Protein AF-A0A2A5RN21-F1 (afdb_monomer_lite)

Structure (mmCIF, N/CA/C/O backbone):
data_AF-A0A2A5RN21-F1
#
_entry.id   AF-A0A2A5RN21-F1
#
loop_
_atom_site.group_PDB
_atom_site.id
_atom_site.type_symbol
_atom_site.label_atom_id
_atom_site.label_alt_id
_atom_site.label_comp_id
_atom_site.label_asym_id
_atom_site.label_entity_id
_atom_site.label_seq_id
_atom_site.pdbx_PDB_ins_code
_atom_site.Cartn_x
_atom_site.Cartn_y
_atom_site.Cartn_z
_atom_site.occupancy
_atom_site.B_iso_or_equiv
_atom_site.auth_seq_id
_atom_site.auth_comp_id
_atom_site.auth_asym_id
_atom_site.auth_atom_id
_atom_site.pdbx_PDB_model_num
ATOM 1 N N . MET A 1 1 ? 0.737 -15.303 -8.983 1.00 79.75 1 MET A N 1
ATOM 2 C CA . MET A 1 1 ? -0.151 -14.125 -9.075 1.00 79.75 1 MET A CA 1
ATOM 3 C C . MET A 1 1 ? -1.109 -14.141 -7.895 1.00 79.75 1 MET A C 1
ATOM 5 O O . MET A 1 1 ? -1.793 -15.140 -7.706 1.00 79.75 1 MET A O 1
ATOM 9 N N . GLN A 1 2 ? -1.095 -13.096 -7.072 1.00 89.56 2 GLN A N 1
ATOM 10 C CA . GLN A 1 2 ? -1.962 -12.948 -5.899 1.00 89.56 2 GLN A CA 1
ATOM 11 C C . GLN A 1 2 ? -2.873 -11.729 -6.070 1.00 89.56 2 GLN A C 1
ATOM 13 O O . GLN A 1 2 ? -2.500 -10.776 -6.752 1.00 89.56 2 GLN A O 1
ATOM 18 N N . ASN A 1 3 ? -4.046 -11.743 -5.439 1.00 91.56 3 ASN A N 1
ATOM 19 C CA . ASN A 1 3 ? -4.976 -10.618 -5.484 1.00 91.56 3 ASN A CA 1
ATOM 20 C C . ASN A 1 3 ? -4.919 -9.856 -4.159 1.00 91.56 3 ASN A C 1
ATOM 22 O O . ASN A 1 3 ? -5.056 -10.453 -3.092 1.00 91.56 3 ASN A O 1
ATOM 26 N N . PHE A 1 4 ? -4.750 -8.541 -4.236 1.00 90.94 4 PHE A N 1
ATOM 27 C CA . PHE A 1 4 ? -4.780 -7.642 -3.092 1.00 90.94 4 PHE A CA 1
ATOM 28 C C . PHE A 1 4 ? -6.099 -6.879 -3.074 1.00 90.94 4 PHE A C 1
ATOM 30 O O . PHE A 1 4 ? -6.407 -6.143 -4.013 1.00 90.94 4 PHE A O 1
ATOM 37 N N . ILE A 1 5 ? -6.873 -7.048 -2.002 1.00 91.19 5 ILE A N 1
ATOM 38 C CA . ILE A 1 5 ? -8.169 -6.386 -1.858 1.00 91.19 5 ILE A CA 1
ATOM 39 C C . ILE A 1 5 ? -7.962 -4.958 -1.345 1.00 91.19 5 ILE A C 1
ATOM 41 O O . ILE A 1 5 ? -7.480 -4.736 -0.233 1.00 91.19 5 ILE A O 1
ATOM 45 N N . LEU A 1 6 ? -8.352 -3.984 -2.160 1.00 90.12 6 LEU A N 1
ATOM 46 C CA . LEU A 1 6 ? -8.365 -2.571 -1.815 1.00 90.12 6 LEU A CA 1
ATOM 47 C C . LEU A 1 6 ? -9.654 -2.230 -1.071 1.00 90.12 6 LEU A C 1
ATOM 49 O O . LEU A 1 6 ? -10.737 -2.237 -1.642 1.00 90.12 6 LEU A O 1
ATOM 53 N N . PHE A 1 7 ? -9.533 -1.890 0.206 1.00 85.00 7 PHE A N 1
ATOM 54 C CA . PHE A 1 7 ? -10.657 -1.393 1.009 1.00 85.00 7 PHE A CA 1
ATOM 55 C C . PHE A 1 7 ? -10.810 0.133 0.952 1.00 85.00 7 PHE A C 1
ATOM 57 O O . PHE A 1 7 ? -11.767 0.682 1.489 1.00 85.00 7 PHE A O 1
ATOM 64 N N . GLU A 1 8 ? -9.843 0.811 0.343 1.00 87.12 8 GLU A N 1
ATOM 65 C CA . GLU A 1 8 ? -9.826 2.251 0.101 1.00 87.12 8 GLU A CA 1
ATOM 66 C C . GLU A 1 8 ? -9.832 2.499 -1.416 1.00 87.12 8 GLU A C 1
ATOM 68 O O . GLU A 1 8 ? -9.625 1.574 -2.200 1.00 87.12 8 GLU A O 1
ATOM 73 N N . GLU A 1 9 ? -10.041 3.747 -1.841 1.00 87.94 9 GLU A N 1
ATOM 74 C CA . GLU A 1 9 ? -10.037 4.133 -3.265 1.00 87.94 9 GLU A CA 1
ATOM 75 C C . GLU A 1 9 ? -8.697 3.834 -3.965 1.00 87.94 9 GLU A C 1
ATOM 77 O O . GLU A 1 9 ? -8.644 3.574 -5.169 1.00 87.94 9 GLU A O 1
ATOM 82 N N . TYR A 1 10 ? -7.601 3.884 -3.207 1.00 91.50 10 TYR A N 1
ATOM 83 C CA . TYR A 1 10 ? -6.262 3.563 -3.675 1.00 91.50 10 TYR A CA 1
ATOM 84 C C . TYR A 1 10 ? -5.371 3.123 -2.516 1.00 91.50 10 TYR A C 1
ATOM 86 O O . TYR A 1 10 ? -5.610 3.465 -1.359 1.00 91.50 10 TYR A O 1
ATOM 94 N N . ILE A 1 11 ? -4.274 2.449 -2.844 1.00 92.62 11 ILE A N 1
ATOM 95 C CA . ILE A 1 11 ? -3.149 2.222 -1.932 1.00 92.62 11 ILE A CA 1
ATOM 96 C C . ILE A 1 11 ? -1.885 2.838 -2.525 1.00 92.62 11 ILE A C 1
ATOM 98 O O . ILE A 1 11 ? -1.729 2.909 -3.740 1.00 92.62 11 ILE A O 1
ATOM 102 N N . THR A 1 12 ? -0.966 3.327 -1.697 1.00 93.12 12 THR A N 1
ATOM 103 C CA . THR A 1 12 ? 0.345 3.769 -2.208 1.00 93.12 12 THR A CA 1
ATOM 104 C C . THR A 1 12 ? 1.309 2.593 -2.342 1.00 93.12 12 THR A C 1
ATOM 106 O O . THR A 1 12 ? 1.265 1.682 -1.516 1.00 93.12 12 THR A O 1
ATOM 109 N N . LEU A 1 13 ? 2.238 2.629 -3.305 1.00 90.25 13 LEU A N 1
ATOM 110 C CA . LEU A 1 13 ? 3.274 1.599 -3.477 1.00 90.25 13 LEU A CA 1
ATOM 111 C C . LEU A 1 13 ? 3.981 1.293 -2.148 1.00 90.25 13 LEU A C 1
ATOM 113 O O . LEU A 1 13 ? 4.112 0.141 -1.755 1.00 90.25 13 LEU A O 1
ATOM 117 N N . GLY A 1 14 ? 4.362 2.323 -1.389 1.00 89.88 14 GLY A N 1
ATOM 118 C CA . GLY A 1 14 ? 4.995 2.132 -0.082 1.00 89.88 14 GLY A CA 1
ATOM 119 C C . GLY A 1 14 ? 4.113 1.441 0.966 1.00 89.88 14 GLY A C 1
ATOM 120 O O . GLY A 1 14 ? 4.645 0.754 1.832 1.00 89.88 14 GLY A O 1
ATOM 121 N N . GLN A 1 15 ? 2.792 1.632 0.930 1.00 90.62 15 GLN A N 1
ATOM 122 C CA . GLN A 1 15 ? 1.863 0.897 1.797 1.00 90.62 15 GLN A CA 1
ATOM 123 C C . GLN A 1 15 ? 1.697 -0.541 1.311 1.00 90.62 15 GLN A C 1
ATOM 125 O O . GLN A 1 15 ? 1.797 -1.447 2.129 1.00 90.62 15 GLN A O 1
ATOM 130 N N . ALA A 1 16 ? 1.535 -0.756 0.003 1.00 91.06 16 ALA A N 1
ATOM 131 C CA . ALA A 1 16 ? 1.446 -2.092 -0.576 1.00 91.06 16 ALA A CA 1
ATOM 132 C C . ALA A 1 16 ? 2.683 -2.932 -0.222 1.00 91.06 16 ALA A C 1
ATOM 134 O O . ALA A 1 16 ? 2.539 -4.024 0.306 1.00 91.06 16 ALA A O 1
ATOM 135 N N . LEU A 1 17 ? 3.897 -2.389 -0.373 1.00 89.31 17 LEU A N 1
ATOM 136 C CA . LEU A 1 17 ? 5.139 -3.070 0.024 1.00 89.31 17 LEU A CA 1
ATOM 137 C C . LEU A 1 17 ? 5.158 -3.466 1.510 1.00 89.31 17 LEU A C 1
ATOM 139 O O . LEU A 1 17 ? 5.736 -4.488 1.875 1.00 89.31 17 LEU A O 1
ATOM 143 N N . LYS A 1 18 ? 4.538 -2.659 2.378 1.00 90.38 18 LYS A N 1
ATOM 144 C CA . LYS A 1 18 ? 4.434 -2.961 3.809 1.00 90.38 18 LYS A CA 1
ATOM 145 C C . LYS A 1 18 ? 3.442 -4.093 4.068 1.00 90.38 18 LYS A C 1
ATOM 147 O O . LYS A 1 18 ? 3.756 -5.005 4.823 1.00 90.38 18 LYS A O 1
ATOM 152 N N . GLU A 1 19 ? 2.267 -4.035 3.449 1.00 89.12 19 GLU A N 1
ATOM 153 C CA . GLU A 1 19 ? 1.233 -5.071 3.572 1.00 89.12 19 GLU A CA 1
ATOM 154 C C . GLU A 1 19 ? 1.695 -6.411 2.974 1.00 89.12 19 GLU A C 1
ATOM 156 O O . GLU A 1 19 ? 1.387 -7.469 3.509 1.00 89.12 19 GLU A O 1
ATOM 161 N N . LEU A 1 20 ? 2.516 -6.369 1.919 1.00 88.62 20 LEU A N 1
ATOM 162 C CA . LEU A 1 20 ? 3.172 -7.539 1.325 1.00 88.62 20 LEU A CA 1
ATOM 163 C C . LEU A 1 20 ? 4.332 -8.087 2.177 1.00 88.62 20 LEU A C 1
ATOM 165 O O . LEU A 1 20 ? 4.937 -9.091 1.814 1.00 88.62 20 LEU A O 1
ATOM 169 N N . GLY A 1 21 ? 4.672 -7.437 3.295 1.00 87.50 21 GLY A N 1
ATOM 170 C CA . GLY A 1 21 ? 5.729 -7.878 4.207 1.00 87.50 21 GLY A CA 1
ATOM 171 C C . GLY A 1 21 ? 7.156 -7.645 3.703 1.00 87.50 21 GLY A C 1
ATOM 172 O O . GLY A 1 21 ? 8.102 -8.114 4.330 1.00 87.50 21 GLY A O 1
ATOM 173 N N . LEU A 1 22 ? 7.336 -6.898 2.608 1.00 88.00 22 LEU A N 1
ATOM 174 C CA . LEU A 1 22 ? 8.656 -6.575 2.048 1.00 88.00 22 LEU A CA 1
ATOM 175 C C . LEU A 1 22 ? 9.398 -5.529 2.890 1.00 88.00 22 LEU A C 1
ATOM 177 O O . LEU A 1 22 ? 10.627 -5.506 2.932 1.00 88.00 22 LEU A O 1
ATOM 181 N N . ILE A 1 23 ? 8.651 -4.662 3.580 1.00 88.94 23 ILE A N 1
ATOM 182 C CA . ILE A 1 23 ? 9.191 -3.660 4.504 1.00 88.94 23 ILE A CA 1
ATOM 183 C C . ILE A 1 23 ? 8.440 -3.681 5.838 1.00 88.94 23 ILE A C 1
ATOM 185 O O . ILE A 1 23 ? 7.223 -3.841 5.885 1.00 88.94 23 ILE A O 1
ATOM 189 N N . ALA A 1 24 ? 9.149 -3.432 6.938 1.00 84.81 24 ALA A N 1
ATOM 190 C CA . ALA A 1 24 ? 8.559 -3.377 8.277 1.00 84.81 24 ALA A CA 1
ATOM 191 C C . ALA A 1 24 ? 8.086 -1.963 8.656 1.00 84.81 24 ALA A C 1
ATOM 193 O O . ALA A 1 24 ? 7.105 -1.787 9.383 1.00 84.81 24 ALA A O 1
ATOM 194 N N . THR A 1 25 ? 8.779 -0.925 8.176 1.00 84.56 25 THR A N 1
ATOM 195 C CA . THR A 1 25 ? 8.488 0.472 8.537 1.00 84.56 25 THR A CA 1
ATOM 196 C C . THR A 1 25 ? 8.423 1.387 7.319 1.00 84.56 25 THR A C 1
ATOM 198 O O . THR A 1 25 ? 9.065 1.152 6.299 1.00 84.56 25 THR A O 1
ATOM 201 N N . GLY A 1 26 ? 7.693 2.501 7.438 1.00 75.12 26 GLY A N 1
ATOM 202 C CA . GLY A 1 26 ? 7.594 3.489 6.357 1.00 75.12 26 GLY A CA 1
ATOM 203 C C . GLY A 1 26 ? 8.934 4.138 5.980 1.00 75.12 26 GLY A C 1
ATOM 204 O O . GLY A 1 26 ? 9.088 4.574 4.843 1.00 75.12 26 GLY A O 1
ATOM 205 N N . GLY A 1 27 ? 9.907 4.172 6.901 1.00 81.94 27 GLY A N 1
ATOM 206 C CA . GLY A 1 27 ? 11.266 4.654 6.628 1.00 81.94 27 GLY A CA 1
ATOM 207 C C . GLY A 1 27 ? 12.069 3.705 5.735 1.00 81.94 27 GLY A C 1
ATOM 208 O O . GLY A 1 27 ? 12.817 4.162 4.872 1.00 81.94 27 GLY A O 1
ATOM 209 N N . GLN A 1 28 ? 11.852 2.392 5.872 1.00 84.88 28 GLN A N 1
ATOM 210 C CA . GLN A 1 28 ? 12.485 1.382 5.018 1.00 84.88 28 GLN A CA 1
ATOM 211 C C . GLN A 1 28 ? 11.991 1.441 3.573 1.00 84.88 28 GLN A C 1
ATOM 213 O O . GLN A 1 28 ? 12.742 1.070 2.681 1.00 84.88 28 GLN A O 1
ATOM 218 N N . ALA A 1 29 ? 10.791 1.974 3.321 1.00 84.00 29 ALA A N 1
ATOM 219 C CA . ALA A 1 29 ? 10.262 2.115 1.965 1.00 84.00 29 ALA A CA 1
ATOM 220 C C . ALA A 1 29 ? 11.227 2.872 1.042 1.00 84.00 29 ALA A C 1
ATOM 222 O O . ALA A 1 29 ? 11.451 2.458 -0.086 1.00 84.00 29 ALA A O 1
ATOM 223 N N . LYS A 1 30 ? 11.836 3.965 1.522 1.00 83.62 30 LYS A N 1
ATOM 224 C CA . LYS A 1 30 ? 12.781 4.748 0.713 1.00 83.62 30 LYS A CA 1
ATOM 225 C C . LYS A 1 30 ? 14.028 3.936 0.355 1.00 83.62 30 LYS A C 1
ATOM 227 O O . LYS A 1 30 ? 14.467 3.979 -0.785 1.00 83.62 30 LYS A O 1
ATOM 232 N N . MET A 1 31 ? 14.584 3.221 1.334 1.00 85.31 31 MET A N 1
ATOM 233 C CA . MET A 1 31 ? 15.776 2.395 1.136 1.00 85.31 31 MET A CA 1
ATOM 234 C C . MET A 1 31 ? 15.486 1.226 0.203 1.00 85.31 31 MET A C 1
ATOM 236 O O . MET A 1 31 ? 16.252 0.986 -0.715 1.00 85.31 31 MET A O 1
ATOM 240 N N . PHE A 1 32 ? 14.354 0.553 0.395 1.00 86.94 32 PHE A N 1
ATOM 241 C CA . PHE A 1 32 ? 13.933 -0.563 -0.442 1.00 86.94 32 PHE A CA 1
ATOM 242 C C . PHE A 1 32 ? 13.768 -0.147 -1.905 1.00 86.94 32 PHE A C 1
ATOM 244 O O . PHE A 1 32 ? 14.291 -0.814 -2.787 1.00 86.94 32 PHE A O 1
ATOM 251 N N . LEU A 1 33 ? 13.095 0.978 -2.159 1.00 85.69 33 LEU A N 1
ATOM 252 C CA . LEU A 1 33 ? 12.907 1.498 -3.515 1.00 85.69 33 LEU A CA 1
ATOM 253 C C . LEU A 1 33 ? 14.230 1.918 -4.162 1.00 85.69 33 LEU A C 1
ATOM 255 O O . LEU A 1 33 ? 14.406 1.717 -5.352 1.00 85.69 33 LEU A O 1
ATOM 259 N N . ALA A 1 34 ? 15.160 2.475 -3.381 1.00 85.62 34 ALA A N 1
ATOM 260 C CA . ALA A 1 34 ? 16.487 2.831 -3.877 1.00 85.62 34 ALA A CA 1
ATOM 261 C C . ALA A 1 34 ? 17.368 1.600 -4.158 1.00 85.62 34 ALA A C 1
ATOM 263 O O . ALA A 1 34 ? 18.183 1.639 -5.072 1.00 85.62 34 ALA A O 1
ATOM 264 N N . SER A 1 35 ? 17.226 0.526 -3.376 1.00 84.75 35 SER A N 1
ATOM 265 C CA . SER A 1 35 ? 17.980 -0.718 -3.571 1.00 84.75 35 SER A CA 1
ATOM 266 C C . SER A 1 35 ? 17.454 -1.570 -4.727 1.00 84.75 35 SER A C 1
ATOM 268 O O . SER A 1 35 ? 18.244 -2.266 -5.348 1.00 84.75 35 SER A O 1
ATOM 270 N N . ASN A 1 36 ? 16.147 -1.522 -4.996 1.00 81.94 36 ASN A N 1
ATOM 271 C CA . ASN A 1 36 ? 15.468 -2.288 -6.049 1.00 81.94 36 ASN A CA 1
ATOM 272 C C . ASN A 1 36 ? 15.035 -1.363 -7.205 1.00 81.94 36 ASN A C 1
ATOM 274 O O . ASN A 1 36 ? 13.944 -1.503 -7.765 1.00 81.94 36 ASN A O 1
ATOM 278 N N . ASP A 1 37 ? 15.849 -0.346 -7.501 1.00 77.56 37 ASP A N 1
ATOM 279 C CA . ASP A 1 37 ? 15.557 0.630 -8.550 1.00 77.56 37 ASP A CA 1
ATOM 280 C C . ASP A 1 37 ? 15.496 -0.071 -9.917 1.00 77.56 37 ASP A C 1
ATOM 282 O O . ASP A 1 37 ? 16.429 -0.766 -10.314 1.00 77.56 37 ASP A O 1
ATOM 286 N N . GLY A 1 38 ? 14.370 0.071 -10.620 1.00 79.94 38 GLY A N 1
ATOM 287 C CA . GLY A 1 38 ? 14.127 -0.612 -11.897 1.00 79.94 38 GLY A CA 1
ATOM 288 C C . GLY A 1 38 ? 13.663 -2.072 -11.794 1.00 79.94 38 GLY A C 1
ATOM 289 O O . GLY A 1 38 ? 13.421 -2.687 -12.828 1.00 79.94 38 GLY A O 1
ATOM 290 N N . GLU A 1 39 ? 13.485 -2.616 -10.588 1.00 85.62 39 GLU A N 1
ATOM 291 C CA . GLU A 1 39 ? 12.990 -3.989 -10.369 1.00 85.62 39 GLU A CA 1
ATOM 292 C C . GLU A 1 39 ? 11.541 -4.043 -9.859 1.00 85.62 39 GLU A C 1
ATOM 294 O O . GLU A 1 39 ? 11.010 -5.102 -9.527 1.00 85.62 39 GLU A O 1
ATOM 299 N N . ILE A 1 40 ? 10.889 -2.887 -9.779 1.00 89.88 40 ILE A N 1
ATOM 300 C CA . ILE A 1 40 ? 9.500 -2.746 -9.355 1.00 89.88 40 ILE A CA 1
ATOM 301 C C . ILE A 1 40 ? 8.727 -2.203 -10.541 1.00 89.88 40 ILE A C 1
ATOM 303 O O . ILE A 1 40 ? 9.043 -1.124 -11.041 1.00 89.88 40 ILE A O 1
ATOM 307 N N . PHE A 1 41 ? 7.708 -2.936 -10.972 1.00 92.06 41 PHE A N 1
ATOM 308 C CA . PHE A 1 41 ? 6.919 -2.598 -12.145 1.00 92.06 41 PHE A CA 1
ATOM 309 C C . PHE A 1 41 ? 5.467 -2.350 -11.754 1.00 92.06 41 PHE A C 1
ATOM 311 O O . PHE A 1 41 ? 4.843 -3.160 -11.069 1.00 92.06 41 PHE A O 1
ATOM 318 N N . HIS A 1 42 ? 4.920 -1.225 -12.205 1.00 92.25 42 HIS A N 1
ATOM 319 C CA . HIS A 1 42 ? 3.500 -0.897 -12.146 1.00 92.25 42 HIS A CA 1
ATOM 320 C C . HIS A 1 42 ? 2.946 -0.949 -13.566 1.00 92.25 42 HIS A C 1
ATOM 322 O O . HIS A 1 42 ? 3.395 -0.194 -14.422 1.00 92.25 42 HIS A O 1
ATOM 328 N N . ASN A 1 43 ? 2.003 -1.854 -13.836 1.00 91.31 43 ASN A N 1
ATOM 329 C CA . ASN A 1 43 ? 1.433 -2.069 -15.173 1.00 91.31 43 ASN A CA 1
ATOM 330 C C . ASN A 1 43 ? 2.511 -2.212 -16.270 1.00 91.31 43 ASN A C 1
ATOM 332 O O . ASN A 1 43 ? 2.395 -1.623 -17.343 1.00 91.31 43 ASN A O 1
ATOM 336 N N . HIS A 1 44 ? 3.559 -2.994 -15.984 1.00 90.00 44 HIS A N 1
ATOM 337 C CA . HIS A 1 44 ? 4.725 -3.227 -16.849 1.00 90.00 44 HIS A CA 1
ATOM 338 C C . HIS A 1 44 ? 5.682 -2.035 -17.040 1.00 90.00 44 HIS A C 1
ATOM 340 O O . HIS A 1 44 ? 6.671 -2.163 -17.763 1.00 90.00 44 HIS A O 1
ATOM 346 N N . GLU A 1 45 ? 5.459 -0.902 -16.371 1.00 90.12 45 GLU A N 1
ATOM 347 C CA . GLU A 1 45 ? 6.392 0.228 -16.358 1.00 90.12 45 GLU A CA 1
ATOM 348 C C . GLU A 1 45 ? 7.220 0.247 -15.066 1.00 90.12 45 GLU A C 1
ATOM 350 O O . GLU A 1 45 ? 6.655 0.074 -13.983 1.00 90.12 45 GLU A O 1
ATOM 355 N N . PRO A 1 46 ? 8.544 0.480 -15.130 1.00 90.75 46 PRO A N 1
ATOM 356 C CA . PRO A 1 46 ? 9.364 0.593 -13.931 1.00 90.75 46 PRO A CA 1
ATOM 357 C C . PRO A 1 46 ? 8.913 1.793 -13.088 1.00 90.75 46 PRO A C 1
ATOM 359 O O . PRO A 1 46 ? 8.838 2.925 -13.567 1.00 90.75 46 PRO A O 1
ATOM 362 N N . GLU A 1 47 ? 8.626 1.553 -11.812 1.00 88.75 47 GLU A N 1
ATOM 363 C CA . GLU A 1 47 ? 8.102 2.553 -10.887 1.00 88.75 47 GLU A CA 1
ATOM 364 C C . GLU A 1 47 ? 8.811 2.464 -9.534 1.00 88.75 47 GLU A C 1
ATOM 366 O O . GLU A 1 47 ? 8.724 1.476 -8.809 1.00 88.75 47 GLU A O 1
ATOM 371 N N . ASN A 1 48 ? 9.476 3.554 -9.159 1.00 86.56 48 ASN A N 1
ATOM 372 C CA . ASN A 1 48 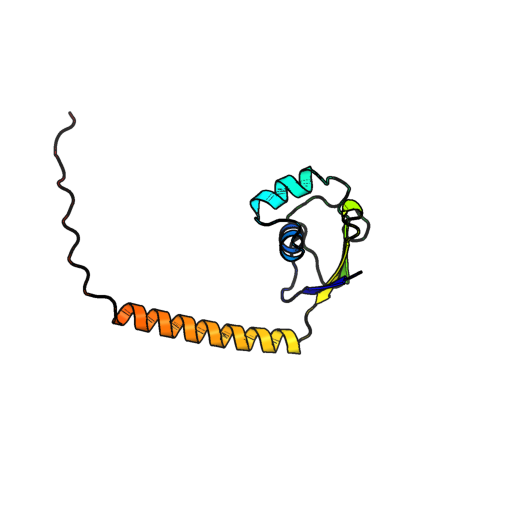? 10.261 3.666 -7.929 1.00 86.56 48 ASN A CA 1
ATOM 373 C C . ASN A 1 48 ? 9.696 4.717 -6.956 1.00 86.56 48 ASN A C 1
ATOM 375 O O . ASN A 1 48 ? 10.252 4.954 -5.876 1.00 86.56 48 ASN A O 1
ATOM 379 N N . ARG A 1 49 ? 8.569 5.365 -7.283 1.00 87.31 49 ARG A N 1
ATOM 380 C CA . ARG A 1 49 ? 7.966 6.377 -6.410 1.00 87.31 49 ARG A CA 1
ATOM 381 C C . ARG A 1 49 ? 7.103 5.713 -5.353 1.00 87.31 49 ARG A C 1
ATOM 383 O O . ARG A 1 49 ? 5.977 5.295 -5.602 1.00 87.31 49 ARG A O 1
ATOM 390 N N . ARG A 1 50 ? 7.567 5.779 -4.104 1.00 84.81 50 ARG A N 1
ATOM 391 C CA . ARG A 1 50 ? 6.816 5.345 -2.909 1.00 84.81 50 ARG A CA 1
ATOM 392 C C . ARG A 1 50 ? 5.362 5.826 -2.891 1.00 84.81 50 ARG A C 1
ATOM 394 O O . ARG A 1 50 ? 4.484 5.112 -2.417 1.00 84.81 50 ARG A O 1
ATOM 401 N N . GLY A 1 51 ? 5.146 7.069 -3.324 1.00 86.81 51 GLY A N 1
ATOM 402 C CA . GLY A 1 51 ? 3.849 7.742 -3.306 1.00 86.81 51 GLY A CA 1
ATOM 403 C C . GLY A 1 51 ? 2.970 7.467 -4.524 1.00 86.81 51 GLY A C 1
ATOM 404 O O . GLY A 1 51 ? 1.892 8.053 -4.605 1.00 86.81 51 GLY A O 1
ATOM 405 N N . LYS A 1 52 ? 3.403 6.623 -5.471 1.00 91.25 52 LYS A N 1
ATOM 406 C CA . LYS A 1 52 ? 2.554 6.198 -6.582 1.00 91.25 52 LYS A CA 1
ATOM 407 C C . LYS A 1 52 ? 1.318 5.510 -6.015 1.00 91.25 52 LYS A C 1
ATOM 409 O O . LYS A 1 52 ? 1.436 4.626 -5.168 1.00 91.25 52 LYS A O 1
ATOM 414 N N . LYS A 1 53 ? 0.150 5.962 -6.456 1.00 94.12 53 LYS A N 1
ATOM 415 C CA . LYS A 1 53 ? -1.140 5.385 -6.093 1.00 94.12 53 LYS A CA 1
ATOM 416 C C . LYS A 1 53 ? -1.458 4.240 -7.043 1.00 94.12 53 LYS A C 1
ATOM 418 O O . LYS A 1 53 ? -1.243 4.383 -8.245 1.00 94.12 53 LYS A O 1
ATOM 423 N N . MET A 1 54 ? -1.945 3.149 -6.476 1.00 92.62 54 MET A N 1
ATOM 424 C CA . MET A 1 54 ? -2.428 1.970 -7.172 1.00 92.62 54 MET A CA 1
ATOM 425 C C . MET A 1 54 ? -3.922 1.845 -6.924 1.00 92.62 54 MET A C 1
ATOM 427 O O . MET A 1 54 ? -4.377 1.955 -5.779 1.00 92.62 54 MET A O 1
ATOM 431 N N . HIS A 1 55 ? -4.657 1.663 -8.007 1.00 93.50 55 HIS A N 1
ATOM 432 C CA . HIS A 1 55 ? -6.107 1.589 -8.040 1.00 93.50 55 HIS A CA 1
ATOM 433 C C . HIS A 1 55 ? -6.573 0.175 -8.389 1.00 93.50 55 HIS A C 1
ATOM 435 O O . HIS A 1 55 ? -5.778 -0.716 -8.689 1.00 93.50 55 HIS A O 1
ATOM 441 N N . ASP A 1 56 ? -7.885 -0.027 -8.332 1.00 93.38 56 ASP A N 1
ATOM 442 C CA . ASP A 1 56 ? -8.526 -1.236 -8.837 1.00 93.38 56 ASP A CA 1
ATOM 443 C C . ASP A 1 56 ? -8.083 -1.547 -10.275 1.00 93.38 56 ASP A C 1
ATOM 445 O O . ASP A 1 56 ? -8.092 -0.678 -11.146 1.00 93.38 56 ASP A O 1
ATOM 449 N N . GLY A 1 57 ? -7.686 -2.795 -10.508 1.00 91.06 57 GLY A N 1
ATOM 450 C CA . GLY A 1 57 ? -7.245 -3.295 -11.802 1.00 91.06 57 GLY A CA 1
ATOM 451 C C . GLY A 1 57 ? -5.742 -3.190 -12.043 1.00 91.06 57 GLY A C 1
ATOM 452 O O . GLY A 1 57 ? -5.258 -3.881 -12.942 1.00 91.06 57 GLY A O 1
ATOM 453 N N . ASP A 1 58 ? -5.011 -2.415 -11.236 1.00 94.31 58 ASP A N 1
ATOM 454 C CA . ASP A 1 58 ? -3.564 -2.266 -11.377 1.00 94.31 58 ASP A CA 1
ATOM 455 C C . ASP A 1 58 ? -2.808 -3.562 -11.061 1.00 94.31 58 ASP A C 1
ATOM 457 O O . ASP A 1 58 ? -3.217 -4.385 -10.232 1.00 94.31 58 ASP A O 1
ATOM 461 N N . LEU A 1 59 ? -1.658 -3.715 -11.711 1.00 93.38 59 LEU A N 1
ATOM 462 C CA . LEU A 1 59 ? -0.723 -4.813 -11.527 1.00 93.38 59 LEU A CA 1
ATOM 463 C C . LEU A 1 59 ? 0.602 -4.282 -10.974 1.00 93.38 59 LEU A C 1
ATOM 465 O O . LEU A 1 59 ? 1.195 -3.355 -11.527 1.00 93.38 59 LEU A O 1
ATOM 469 N N . LEU A 1 60 ? 1.071 -4.894 -9.892 1.00 92.50 60 LEU A N 1
ATOM 470 C CA . LEU A 1 60 ? 2.400 -4.686 -9.333 1.00 92.50 60 LEU A CA 1
ATOM 471 C C . LEU A 1 60 ? 3.219 -5.963 -9.482 1.00 92.50 60 LEU A C 1
ATOM 473 O O . LEU A 1 60 ? 2.822 -7.021 -8.993 1.00 92.50 60 LEU A O 1
ATOM 477 N N . GLU A 1 61 ? 4.371 -5.852 -10.128 1.00 92.56 61 GLU A N 1
ATOM 478 C CA . GLU A 1 61 ? 5.286 -6.965 -10.364 1.00 92.56 61 GLU A CA 1
ATOM 479 C C . GLU A 1 61 ? 6.653 -6.641 -9.766 1.00 92.56 61 GLU A C 1
ATOM 481 O O . GLU A 1 61 ? 7.202 -5.558 -9.968 1.00 92.56 61 GLU A O 1
ATOM 486 N N . LEU A 1 62 ? 7.197 -7.593 -9.015 1.00 91.12 62 LEU A N 1
ATOM 487 C CA . LEU A 1 62 ? 8.536 -7.548 -8.451 1.00 91.12 62 LEU A CA 1
ATOM 488 C C . LEU A 1 62 ? 9.267 -8.842 -8.835 1.00 91.12 62 LEU A C 1
ATOM 490 O O . LEU A 1 62 ? 9.212 -9.817 -8.077 1.00 91.12 62 LEU A O 1
ATOM 494 N N . PRO A 1 63 ? 9.948 -8.875 -9.995 1.00 89.81 63 PRO A N 1
ATOM 495 C CA . PRO A 1 63 ? 10.682 -10.051 -10.462 1.00 89.81 63 PRO A CA 1
ATOM 496 C C . PRO A 1 63 ? 11.731 -10.554 -9.462 1.00 89.81 63 PRO A C 1
ATOM 498 O O . PRO A 1 63 ? 11.876 -11.759 -9.289 1.00 89.81 63 PRO A O 1
ATOM 501 N N . THR A 1 64 ? 12.395 -9.652 -8.732 1.00 88.62 64 THR A N 1
ATOM 502 C CA . THR A 1 64 ? 13.399 -9.980 -7.697 1.00 88.62 64 THR A CA 1
ATOM 503 C C . THR A 1 64 ? 12.850 -10.878 -6.592 1.00 88.62 64 THR A C 1
ATOM 505 O O . THR A 1 64 ? 13.579 -11.681 -6.013 1.00 88.62 64 THR A O 1
ATOM 508 N N . TYR A 1 65 ? 11.555 -10.747 -6.302 1.00 87.25 65 TYR A N 1
ATOM 509 C CA . TYR A 1 65 ? 10.861 -11.488 -5.250 1.00 87.25 65 TYR A CA 1
ATOM 510 C C . TYR A 1 65 ? 9.893 -12.536 -5.810 1.00 87.25 65 TYR A C 1
ATOM 512 O O . TYR A 1 65 ? 9.128 -13.110 -5.037 1.00 87.25 65 TYR A O 1
ATOM 520 N N . ASP A 1 66 ? 9.899 -12.751 -7.132 1.00 89.62 66 ASP A N 1
ATOM 521 C CA . ASP A 1 66 ? 8.937 -13.588 -7.863 1.00 89.62 66 ASP A CA 1
ATOM 522 C C . ASP A 1 66 ? 7.478 -13.310 -7.444 1.00 89.62 66 ASP A C 1
ATOM 524 O O . ASP A 1 66 ? 6.650 -14.202 -7.230 1.00 89.62 66 ASP A O 1
ATOM 528 N N . LEU A 1 67 ? 7.176 -12.022 -7.239 1.00 90.44 67 LEU A N 1
ATOM 529 C CA . LEU A 1 67 ? 5.918 -11.565 -6.667 1.00 90.44 67 LEU A CA 1
ATOM 530 C C . LEU A 1 67 ? 5.140 -10.745 -7.694 1.00 90.44 67 LEU A C 1
ATOM 532 O O . LEU A 1 67 ? 5.586 -9.691 -8.135 1.00 90.44 67 LEU A O 1
ATOM 536 N N . SER A 1 68 ? 3.931 -11.196 -8.021 1.00 92.69 68 SER A N 1
ATOM 537 C CA . SER A 1 68 ? 2.994 -10.453 -8.872 1.00 92.69 68 SER A CA 1
ATOM 538 C C . SER A 1 68 ? 1.659 -10.318 -8.160 1.00 92.69 68 SER A C 1
ATOM 540 O O . SER A 1 68 ? 1.025 -11.327 -7.819 1.00 92.69 68 SER A O 1
ATOM 542 N N . VAL A 1 69 ? 1.232 -9.078 -7.952 1.00 93.62 69 VAL A N 1
ATOM 543 C CA . VAL A 1 69 ? 0.060 -8.708 -7.164 1.00 93.62 69 VAL A CA 1
ATOM 544 C C . VAL A 1 69 ? -0.882 -7.877 -8.016 1.00 93.62 69 VAL A C 1
ATOM 546 O O . VAL A 1 69 ? -0.492 -6.846 -8.555 1.00 93.62 69 VAL A O 1
ATOM 549 N N . ARG A 1 70 ? -2.137 -8.308 -8.111 1.00 94.50 70 ARG A N 1
ATOM 550 C CA . ARG A 1 70 ? -3.197 -7.551 -8.772 1.00 94.50 70 ARG A CA 1
ATOM 551 C C . ARG A 1 70 ? -4.091 -6.891 -7.740 1.00 94.50 70 ARG A C 1
ATOM 553 O O . ARG A 1 70 ? -4.609 -7.575 -6.857 1.00 94.50 70 ARG A O 1
ATOM 560 N N . PHE A 1 71 ? -4.304 -5.594 -7.868 1.00 93.06 71 PHE A N 1
ATOM 561 C CA . PHE A 1 71 ? -5.200 -4.852 -6.995 1.00 93.06 71 PHE A CA 1
ATOM 562 C C . PHE A 1 71 ? -6.639 -4.996 -7.473 1.00 93.06 71 PHE A C 1
ATOM 564 O O . PHE A 1 71 ? -6.927 -4.867 -8.661 1.00 93.06 71 PHE A O 1
ATOM 571 N N . VAL A 1 72 ? -7.539 -5.295 -6.542 1.00 92.81 72 VAL A N 1
ATOM 572 C CA . VAL A 1 72 ? -8.968 -5.471 -6.810 1.00 92.81 72 VAL A CA 1
ATOM 573 C C . VAL A 1 72 ? -9.742 -4.710 -5.749 1.00 92.81 72 VAL A C 1
ATOM 575 O O . VAL A 1 72 ? -9.463 -4.872 -4.561 1.00 92.81 72 VAL A O 1
ATOM 578 N N . ALA A 1 73 ? -10.708 -3.886 -6.148 1.00 88.88 73 ALA A N 1
ATOM 579 C CA . ALA A 1 73 ? -11.581 -3.214 -5.189 1.00 88.88 73 ALA A CA 1
ATOM 580 C C . ALA A 1 73 ? -12.346 -4.225 -4.316 1.00 88.88 73 ALA A C 1
ATOM 582 O O . ALA A 1 73 ? -12.858 -5.236 -4.803 1.00 88.88 73 ALA A O 1
ATOM 583 N N . ALA A 1 74 ? -12.445 -3.940 -3.017 1.00 86.88 74 ALA A N 1
ATOM 584 C CA . ALA A 1 74 ? -13.332 -4.661 -2.119 1.00 86.88 74 ALA A CA 1
ATOM 585 C C . ALA A 1 74 ? -14.774 -4.525 -2.612 1.00 86.88 74 ALA A C 1
ATOM 587 O O . ALA A 1 74 ? -15.222 -3.452 -3.021 1.00 86.88 74 ALA A O 1
ATOM 588 N N . THR A 1 75 ? -15.516 -5.623 -2.550 1.00 84.06 75 THR A N 1
ATOM 589 C CA . THR A 1 75 ? -16.940 -5.604 -2.885 1.00 84.06 75 THR A CA 1
ATOM 590 C C . THR A 1 75 ? -17.726 -4.778 -1.862 1.00 84.06 75 THR A C 1
ATOM 592 O O . THR A 1 75 ? -17.313 -4.621 -0.711 1.00 84.06 75 THR A O 1
ATOM 595 N N . ALA A 1 76 ? -18.898 -4.275 -2.262 1.00 71.56 76 ALA A N 1
ATOM 596 C CA . ALA A 1 76 ? -19.755 -3.463 -1.394 1.00 71.56 76 ALA A CA 1
ATOM 597 C C . ALA A 1 76 ? -20.133 -4.170 -0.075 1.00 71.56 76 ALA A C 1
ATOM 599 O O . ALA A 1 76 ? -20.252 -3.511 0.954 1.00 71.56 76 ALA A O 1
ATOM 600 N N . GLN A 1 77 ? -20.264 -5.501 -0.090 1.00 74.44 77 GLN A N 1
ATOM 601 C CA . GLN A 1 77 ? -20.495 -6.307 1.114 1.00 74.44 77 GLN A CA 1
ATOM 602 C C . GLN A 1 77 ? -19.277 -6.308 2.046 1.00 74.44 77 GLN A C 1
ATOM 604 O O . GLN A 1 77 ? -19.407 -5.965 3.212 1.00 74.44 77 GLN A O 1
ATOM 609 N N . GLN A 1 78 ? -18.075 -6.558 1.519 1.00 75.19 78 GLN A N 1
ATOM 610 C CA . GLN A 1 78 ? -16.841 -6.558 2.320 1.00 75.19 78 GLN A CA 1
ATOM 611 C C . GLN A 1 78 ? -16.535 -5.190 2.947 1.00 75.19 78 GLN A C 1
ATOM 613 O O . GLN A 1 78 ? -15.961 -5.111 4.035 1.00 75.19 78 GLN A O 1
ATOM 618 N N . LEU A 1 79 ? -16.894 -4.103 2.259 1.00 70.69 79 LEU A N 1
ATOM 619 C CA . LEU A 1 79 ? -16.750 -2.755 2.802 1.00 70.69 79 LEU A CA 1
ATOM 620 C C . LEU A 1 79 ? -17.766 -2.481 3.921 1.00 70.69 79 LEU A C 1
ATOM 622 O O . LEU A 1 79 ? -17.405 -1.846 4.912 1.00 70.69 79 LEU A O 1
ATOM 626 N N . ALA A 1 80 ? -19.005 -2.963 3.773 1.00 70.31 80 ALA A N 1
ATOM 627 C CA . ALA A 1 80 ? -20.049 -2.828 4.785 1.00 70.31 80 ALA A CA 1
ATOM 628 C C . ALA A 1 80 ? -19.675 -3.572 6.074 1.00 70.31 80 ALA A C 1
ATOM 630 O O . ALA A 1 80 ? -19.637 -2.942 7.131 1.00 70.31 80 ALA A O 1
ATOM 631 N N . ASP A 1 81 ? -19.271 -4.840 5.969 1.00 71.00 81 ASP A N 1
ATOM 632 C CA . ASP A 1 81 ? -18.888 -5.671 7.118 1.00 71.00 81 ASP A CA 1
ATOM 633 C C . ASP A 1 81 ? -17.745 -5.020 7.920 1.00 71.00 81 ASP A C 1
ATOM 635 O O . ASP A 1 81 ? -17.816 -4.850 9.138 1.00 71.00 81 ASP A O 1
ATOM 639 N N . ARG A 1 82 ? -16.705 -4.538 7.223 1.00 70.56 82 ARG A N 1
ATOM 640 C CA . ARG A 1 82 ? -15.556 -3.881 7.865 1.00 70.56 82 ARG A CA 1
ATOM 641 C C . ARG A 1 82 ? -15.915 -2.534 8.497 1.00 70.56 82 ARG A C 1
ATOM 643 O O . ARG A 1 82 ? -15.295 -2.134 9.486 1.00 70.56 82 ARG A O 1
ATOM 650 N N . ASN A 1 83 ? -16.851 -1.792 7.905 1.00 69.12 83 ASN A N 1
ATOM 651 C CA . ASN A 1 83 ? -17.310 -0.519 8.455 1.00 69.12 83 ASN A CA 1
ATOM 652 C C . ASN A 1 83 ? -18.152 -0.731 9.722 1.00 69.12 83 ASN A C 1
ATOM 654 O O . ASN A 1 83 ? -18.019 0.039 10.672 1.00 69.12 83 ASN A O 1
ATOM 658 N N . GLU A 1 84 ? -18.963 -1.788 9.760 1.00 69.75 84 GLU A N 1
ATOM 659 C CA . GLU A 1 84 ? -19.732 -2.179 10.944 1.00 69.75 84 GLU A CA 1
ATOM 660 C C . GLU A 1 84 ? -18.816 -2.618 12.095 1.00 69.75 84 GLU A C 1
ATOM 662 O O . GLU A 1 84 ? -18.937 -2.082 13.200 1.00 69.75 84 GLU A O 1
ATOM 667 N N . GLU A 1 85 ? -17.820 -3.468 11.828 1.00 70.44 85 GLU A N 1
ATOM 668 C CA . GLU A 1 85 ? -16.825 -3.872 12.835 1.00 70.44 85 GLU A CA 1
ATOM 669 C C . GLU A 1 85 ? -16.020 -2.678 13.373 1.00 70.44 85 GLU A C 1
ATOM 671 O O . GLU A 1 85 ? -15.859 -2.519 14.587 1.00 70.44 85 GLU A O 1
ATOM 676 N N . LYS A 1 86 ? -15.543 -1.785 12.490 1.00 71.56 86 LYS A N 1
ATOM 677 C CA . LYS A 1 86 ? -14.852 -0.555 12.917 1.00 71.56 86 LYS A CA 1
ATOM 678 C C . LYS A 1 86 ? -15.751 0.325 13.781 1.00 71.56 86 LYS A C 1
ATOM 680 O O . LYS A 1 86 ? -15.282 0.867 14.781 1.00 71.56 86 LYS A O 1
ATOM 685 N N . ALA A 1 87 ? -17.024 0.468 13.417 1.00 70.38 87 ALA A N 1
ATOM 686 C CA . ALA A 1 87 ? -17.970 1.270 14.182 1.00 70.38 87 ALA A CA 1
ATOM 687 C C . ALA A 1 87 ? -18.214 0.686 15.582 1.00 70.38 87 ALA A C 1
ATOM 689 O O . ALA A 1 87 ? -18.367 1.446 16.545 1.00 70.38 87 ALA A O 1
ATOM 690 N N . GLU A 1 88 ? -18.219 -0.640 15.724 1.00 68.00 88 GLU A N 1
ATOM 691 C CA . GLU A 1 88 ? -18.306 -1.300 17.025 1.00 68.00 88 GLU A CA 1
ATOM 692 C C . GLU A 1 88 ? -17.027 -1.104 17.849 1.00 68.00 88 GLU A C 1
ATOM 694 O O . GLU A 1 88 ? -17.104 -0.658 18.999 1.00 68.00 88 GLU A O 1
ATOM 699 N N . GLU A 1 89 ? -15.845 -1.319 17.263 1.00 73.31 89 GLU A N 1
ATOM 700 C CA . GLU A 1 89 ? -14.574 -1.057 17.945 1.00 73.31 89 GLU A CA 1
ATOM 701 C C . GLU A 1 89 ? -14.462 0.394 18.417 1.00 73.31 89 GLU A C 1
ATOM 703 O O . GLU A 1 89 ? -13.991 0.654 19.527 1.00 73.31 89 GLU A O 1
ATOM 708 N N . ASP A 1 90 ? -14.883 1.355 17.599 1.00 74.31 90 ASP A N 1
ATOM 709 C CA . ASP A 1 90 ? -14.828 2.772 17.945 1.00 74.31 90 ASP A CA 1
ATOM 710 C C . ASP A 1 90 ? -15.781 3.104 19.098 1.00 74.31 90 ASP A C 1
ATOM 712 O O . ASP A 1 90 ? -15.435 3.892 19.990 1.00 74.31 90 ASP A O 1
ATOM 716 N N . ARG A 1 91 ? -16.941 2.440 19.165 1.00 79.88 91 ARG A N 1
ATOM 717 C CA . ARG A 1 91 ? -17.835 2.517 20.330 1.00 79.88 91 ARG A CA 1
ATOM 718 C C . ARG A 1 91 ? -17.190 1.914 21.571 1.00 79.88 91 ARG A C 1
ATOM 720 O O . ARG A 1 91 ? -17.210 2.558 22.623 1.00 79.88 91 ARG A O 1
ATOM 727 N N . VAL A 1 92 ? -16.574 0.738 21.466 1.00 78.31 92 VAL A N 1
ATOM 728 C CA . VAL A 1 92 ? -15.874 0.093 22.589 1.00 78.31 92 VAL A CA 1
ATOM 729 C C . VAL A 1 92 ? -14.722 0.973 23.077 1.00 78.31 92 VAL A C 1
ATOM 731 O O . VAL A 1 92 ? -14.628 1.260 24.272 1.00 78.31 92 VAL A O 1
ATOM 734 N N . LYS A 1 93 ? -13.894 1.502 22.169 1.00 84.62 93 LYS A N 1
ATOM 735 C CA . LYS A 1 93 ? -12.806 2.443 22.487 1.00 84.62 93 LYS A CA 1
ATOM 736 C C . LYS A 1 93 ? -13.342 3.699 23.174 1.00 84.62 93 LYS A C 1
ATOM 738 O O . LYS A 1 93 ? -12.731 4.167 24.137 1.00 84.62 93 LYS A O 1
ATOM 743 N N . ALA A 1 94 ? -14.486 4.234 22.742 1.00 83.06 94 ALA A N 1
ATOM 744 C CA . ALA A 1 94 ? -15.118 5.388 23.382 1.00 83.06 94 ALA A CA 1
ATOM 745 C C . ALA A 1 94 ? -15.621 5.076 24.804 1.00 83.06 94 ALA A C 1
ATOM 747 O O . ALA A 1 94 ? -15.417 5.890 25.710 1.00 83.06 94 ALA A O 1
ATOM 748 N N . ILE A 1 95 ? -16.223 3.904 25.020 1.00 83.31 95 ILE A N 1
ATOM 749 C CA . ILE A 1 95 ? -16.671 3.438 26.342 1.00 83.31 95 ILE A CA 1
ATOM 750 C C . ILE A 1 95 ? -15.470 3.244 27.271 1.00 83.31 95 ILE A C 1
ATOM 752 O O . ILE A 1 95 ? -15.439 3.819 28.357 1.00 83.31 95 ILE A O 1
ATOM 756 N N . VAL A 1 96 ? -14.437 2.525 26.825 1.00 86.31 96 VAL A N 1
ATOM 757 C CA . VAL A 1 96 ? -13.204 2.292 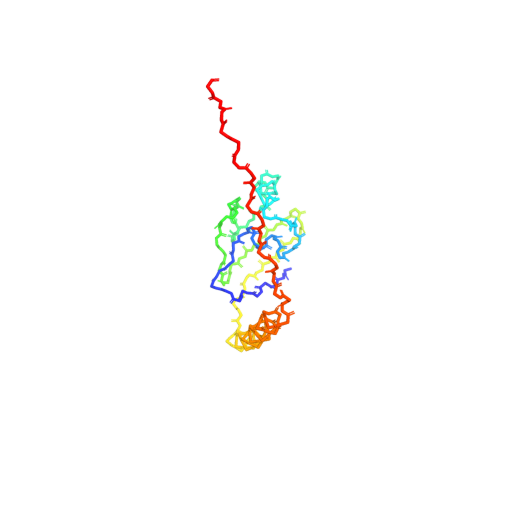27.598 1.00 86.31 96 VAL A CA 1
ATOM 758 C C . VAL A 1 96 ? -12.508 3.611 27.934 1.00 86.31 96 VAL A C 1
ATOM 760 O O . VAL A 1 96 ? -12.013 3.794 29.048 1.00 86.31 96 VAL A O 1
ATOM 763 N N . LYS A 1 97 ? -12.486 4.570 27.002 1.00 87.19 97 LYS A N 1
ATOM 764 C CA . LYS A 1 97 ? -11.926 5.907 27.237 1.00 87.19 97 LYS A CA 1
ATOM 765 C C . LYS A 1 97 ? -12.705 6.677 28.304 1.00 87.19 97 LYS A C 1
ATOM 767 O O . LYS A 1 97 ? -12.071 7.318 29.141 1.00 87.19 97 LYS A O 1
ATOM 772 N N . LYS A 1 98 ? -14.041 6.609 28.296 1.00 84.50 98 LYS A N 1
ATOM 773 C CA . LYS A 1 98 ? -14.883 7.200 29.351 1.00 84.50 98 LYS A CA 1
ATOM 774 C C . LYS A 1 98 ? -14.654 6.509 30.697 1.00 84.50 98 LYS A C 1
ATOM 776 O O . LYS A 1 98 ? -14.338 7.185 31.670 1.00 84.50 98 LYS A O 1
ATOM 781 N N . MET A 1 99 ? -14.662 5.178 30.721 1.00 85.88 99 MET A N 1
ATOM 782 C CA . MET A 1 99 ? -14.435 4.378 31.929 1.00 85.88 99 MET A CA 1
ATOM 783 C C . MET A 1 99 ? -13.063 4.656 32.566 1.00 85.88 99 MET A C 1
ATOM 785 O O . MET A 1 99 ? -12.953 4.824 33.778 1.00 85.88 99 MET A O 1
ATOM 789 N N . ASN A 1 100 ? -12.007 4.793 31.758 1.00 84.88 100 ASN A N 1
ATOM 790 C CA . ASN A 1 100 ? -10.673 5.163 32.243 1.00 84.88 100 ASN A CA 1
ATOM 791 C C . ASN A 1 100 ? -1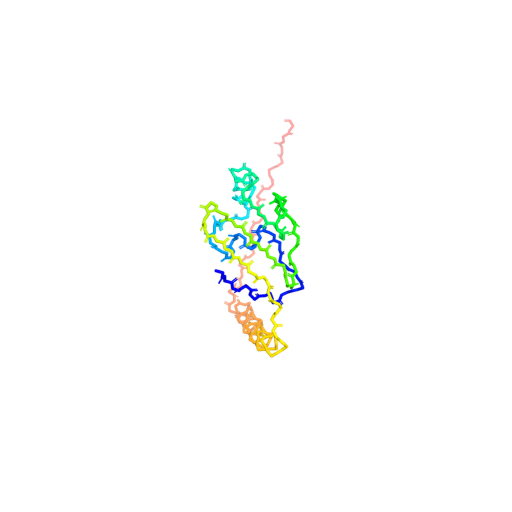0.564 6.628 32.695 1.00 84.88 100 ASN A C 1
ATOM 793 O O . ASN A 1 100 ? -9.692 6.959 33.501 1.00 84.88 100 ASN A O 1
ATOM 797 N N . ALA A 1 101 ? -11.395 7.526 32.161 1.00 80.88 101 ALA A N 1
ATOM 798 C CA . ALA A 1 101 ? -11.448 8.911 32.616 1.00 80.88 101 ALA A CA 1
ATOM 799 C C . ALA A 1 101 ? -12.137 9.026 33.986 1.00 80.88 101 ALA A C 1
ATOM 801 O O . ALA A 1 101 ? -11.668 9.792 34.825 1.00 80.88 101 ALA A O 1
ATOM 802 N N . GLU A 1 102 ? -13.185 8.234 34.219 1.00 75.81 102 GLU A N 1
ATOM 803 C CA . GLU A 1 102 ? -13.943 8.182 35.476 1.00 75.81 102 GLU A CA 1
ATOM 804 C C . GLU A 1 102 ? -13.182 7.452 36.592 1.00 75.81 102 GLU A C 1
ATOM 806 O O . GLU A 1 102 ? -13.172 7.914 37.730 1.00 75.81 102 GLU A O 1
ATOM 811 N N . ASN A 1 103 ? -12.441 6.387 36.263 1.00 76.50 103 ASN A N 1
ATOM 812 C CA . ASN A 1 103 ? -11.580 5.672 37.218 1.00 76.50 103 ASN A CA 1
ATOM 813 C C . ASN A 1 103 ? -10.247 6.379 37.516 1.00 76.50 103 ASN A C 1
ATOM 815 O O . ASN A 1 103 ? -9.402 5.845 38.240 1.00 76.50 103 ASN A O 1
ATOM 819 N N . LYS A 1 104 ? -10.006 7.570 36.957 1.00 69.94 104 LYS A N 1
ATOM 820 C CA . LYS A 1 104 ? -8.740 8.278 37.154 1.00 69.94 104 LYS A CA 1
ATOM 821 C C . LYS A 1 104 ? -8.707 8.886 38.564 1.00 69.94 104 LYS A C 1
ATOM 823 O O . LYS A 1 104 ? -9.511 9.774 38.851 1.00 69.94 104 LYS A O 1
ATOM 828 N N . PRO A 1 105 ? -7.767 8.490 39.444 1.00 73.38 105 PRO A N 1
ATOM 829 C CA . PRO A 1 105 ? -7.653 9.111 40.759 1.00 73.38 105 PRO A CA 1
ATOM 830 C C . PRO A 1 105 ? -7.360 10.609 40.596 1.00 73.38 105 PRO A C 1
ATOM 832 O O . PRO A 1 105 ? -6.587 10.998 39.711 1.00 73.38 105 PRO A O 1
ATOM 835 N N . LYS A 1 106 ? -7.975 11.459 41.436 1.00 63.06 106 LYS A N 1
ATOM 836 C CA . LYS A 1 106 ? -7.744 12.916 41.439 1.00 63.06 106 LYS A CA 1
ATOM 837 C C . LYS A 1 106 ? -6.237 13.183 41.512 1.00 63.06 106 LYS A C 1
ATOM 839 O O . LYS A 1 106 ? -5.612 12.979 42.550 1.00 63.06 106 LYS A O 1
ATOM 844 N N . LYS A 1 107 ? -5.642 13.628 40.399 1.00 63.25 107 LYS A N 1
ATOM 845 C CA . LYS A 1 107 ? -4.226 14.008 40.349 1.00 63.25 107 LYS A CA 1
ATOM 846 C C . LYS A 1 107 ? -4.007 15.167 41.317 1.00 63.25 107 LYS A C 1
ATOM 848 O O . LYS A 1 107 ? -4.611 16.224 41.149 1.00 63.25 107 LYS A O 1
ATOM 853 N N . ALA A 1 108 ? -3.134 14.961 42.301 1.00 67.06 108 ALA A N 1
ATOM 854 C CA . ALA A 1 108 ? -2.679 16.027 43.181 1.00 67.06 108 ALA A CA 1
ATOM 855 C C . ALA A 1 108 ? -2.105 17.187 42.339 1.00 67.06 108 ALA A C 1
ATOM 857 O O . ALA A 1 108 ? -1.449 16.931 41.318 1.00 67.06 108 ALA A O 1
ATOM 858 N N . PRO A 1 109 ? -2.358 18.450 42.723 1.00 70.44 109 PRO A N 1
ATOM 859 C CA . PRO A 1 109 ? -1.889 19.602 41.966 1.00 70.44 109 PRO A CA 1
ATOM 860 C C . PRO A 1 109 ? -0.364 19.551 41.838 1.00 70.44 109 PRO A C 1
ATOM 862 O O . PRO A 1 109 ? 0.354 19.363 42.823 1.00 70.44 109 PRO A O 1
ATOM 865 N N . LYS A 1 110 ? 0.139 19.692 40.604 1.00 69.38 110 LYS A N 1
ATOM 866 C CA . LYS A 1 110 ? 1.580 19.755 40.342 1.00 69.38 110 LYS A CA 1
ATOM 867 C C . LYS A 1 110 ? 2.143 20.971 41.083 1.00 69.38 110 LYS A C 1
ATOM 869 O O . LYS A 1 110 ? 1.784 22.098 40.751 1.00 69.38 110 LYS A O 1
ATOM 874 N N . LYS A 1 111 ? 3.017 20.747 42.072 1.00 66.94 111 LYS A N 1
ATOM 875 C CA . LYS A 1 111 ? 3.778 21.829 42.712 1.00 66.94 111 LYS A CA 1
ATOM 876 C C . LYS A 1 111 ? 4.571 22.560 41.626 1.00 66.94 111 LYS A C 1
ATOM 878 O O . LYS A 1 111 ? 5.271 21.919 40.842 1.00 66.94 111 LYS A O 1
ATOM 883 N N . ALA A 1 112 ? 4.408 23.879 41.546 1.00 72.06 112 ALA A N 1
ATOM 884 C CA . ALA A 1 112 ? 5.140 24.705 40.597 1.00 72.06 112 ALA A CA 1
ATOM 885 C C . ALA A 1 112 ? 6.648 24.582 40.862 1.00 72.06 112 ALA A C 1
ATOM 887 O O . ALA A 1 112 ? 7.077 24.605 42.017 1.00 72.06 112 ALA A O 1
ATOM 888 N N . ALA A 1 113 ? 7.441 24.433 39.798 1.00 73.25 113 ALA A N 1
ATOM 889 C CA . ALA A 1 113 ? 8.893 24.464 39.908 1.00 73.25 113 ALA A CA 1
ATOM 890 C C . ALA A 1 113 ? 9.330 25.829 40.483 1.00 73.25 113 ALA A C 1
ATOM 892 O O . ALA A 1 113 ? 8.795 26.853 40.040 1.00 73.25 113 ALA A O 1
ATOM 893 N N . PRO A 1 114 ? 10.267 25.876 41.450 1.00 73.88 114 PRO A N 1
ATOM 894 C CA . PRO A 1 114 ? 10.761 27.138 41.984 1.00 73.88 114 PRO A CA 1
ATOM 895 C C . PRO A 1 114 ? 11.380 27.958 40.849 1.00 73.88 114 PRO A C 1
ATOM 897 O O . PRO A 1 114 ? 12.280 27.490 40.152 1.00 73.88 114 PRO A O 1
ATOM 900 N N . ARG A 1 115 ? 10.883 29.179 40.636 1.00 71.88 115 ARG A N 1
ATOM 901 C CA . ARG A 1 115 ? 11.493 30.128 39.702 1.00 71.88 115 ARG A CA 1
ATOM 902 C C . ARG A 1 115 ? 12.634 30.814 40.445 1.00 71.88 115 ARG A C 1
ATOM 904 O O . ARG A 1 115 ? 12.368 31.639 41.310 1.00 71.88 115 ARG A O 1
ATOM 911 N N . PHE A 1 116 ? 13.878 30.453 40.143 1.00 72.12 116 PHE A N 1
ATOM 912 C CA . PHE A 1 116 ? 15.041 31.181 40.650 1.00 72.12 116 PHE A CA 1
ATOM 913 C C . PHE A 1 116 ? 15.171 32.516 39.897 1.00 72.12 116 PHE A C 1
ATOM 915 O O . PHE A 1 116 ? 15.295 32.494 38.669 1.00 72.12 116 PHE A O 1
ATOM 922 N N . PRO A 1 117 ? 15.128 33.674 40.579 1.00 72.12 117 PRO A N 1
ATOM 923 C CA . PRO A 1 117 ? 15.444 34.950 39.962 1.00 72.12 117 PRO A CA 1
ATOM 924 C C . PRO A 1 117 ? 16.962 35.153 39.992 1.00 72.12 117 PRO A C 1
ATOM 926 O O . PRO A 1 117 ? 17.553 35.226 41.065 1.00 72.12 117 PRO A O 1
ATOM 929 N N . GLY A 1 118 ? 17.594 35.256 38.823 1.00 59.50 118 GLY A N 1
ATOM 930 C CA . GLY A 1 118 ? 18.971 35.744 38.731 1.00 59.50 118 GLY A CA 1
ATOM 931 C C . GLY A 1 118 ? 19.837 34.985 37.739 1.00 59.50 118 GLY A C 1
ATOM 932 O O . GLY A 1 118 ? 20.502 34.016 38.088 1.00 59.50 118 GLY A O 1
ATOM 933 N N . ARG A 1 119 ? 19.885 35.492 36.509 1.00 58.84 119 ARG A N 1
ATOM 934 C CA . ARG A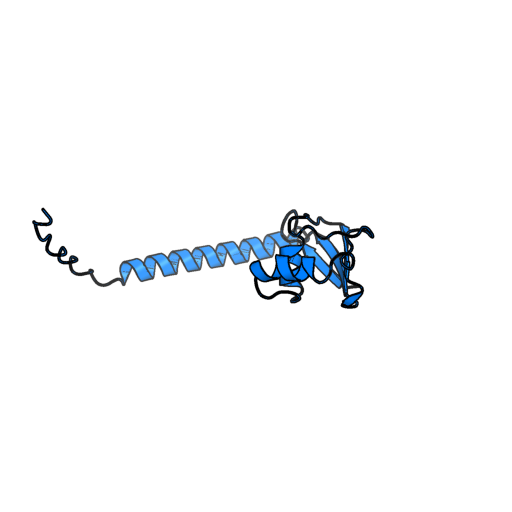 1 119 ? 21.087 35.404 35.681 1.00 58.84 119 ARG A CA 1
ATOM 935 C C . ARG A 1 119 ? 21.277 36.765 35.023 1.00 58.84 119 ARG A C 1
ATOM 937 O O . ARG A 1 119 ? 20.829 36.973 33.900 1.00 58.84 119 ARG A O 1
ATOM 944 N N . SER A 1 120 ? 21.823 37.690 35.810 1.00 58.44 120 SER A N 1
ATOM 945 C CA . SER A 1 120 ? 22.561 38.845 35.295 1.00 58.44 120 SER A CA 1
ATOM 946 C C . SER A 1 120 ? 23.999 38.419 35.045 1.00 58.44 120 SER A C 1
ATOM 948 O O . SER A 1 120 ? 24.478 37.558 35.820 1.00 58.44 120 SER A O 1
#

InterPro domains:
  IPR036986 RNA-binding S4 domain superfamily [G3DSA: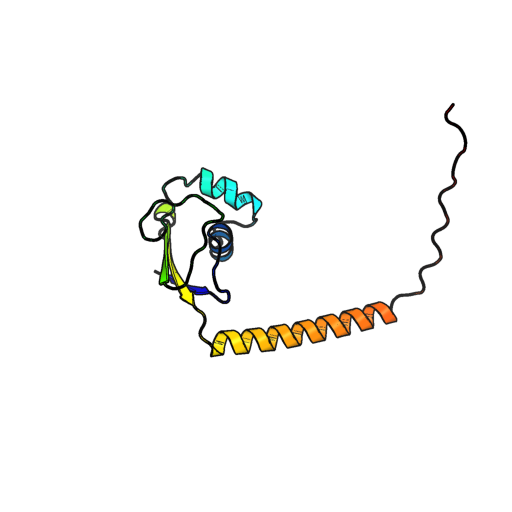3.10.290.10] (1-70)

Foldseek 3Di:
DEEDEDLDQWDFQLVVCCVVVVDVDSVCLLVVLVVCQQQKDKQNHGDSDRGDIDGAQIWIDGVVVRDIYHYHYDDPVRNVVVVVVVVVVVVVVVVVVVVCVVPDPPDDDPDDDDDDPDDD

Secondary struct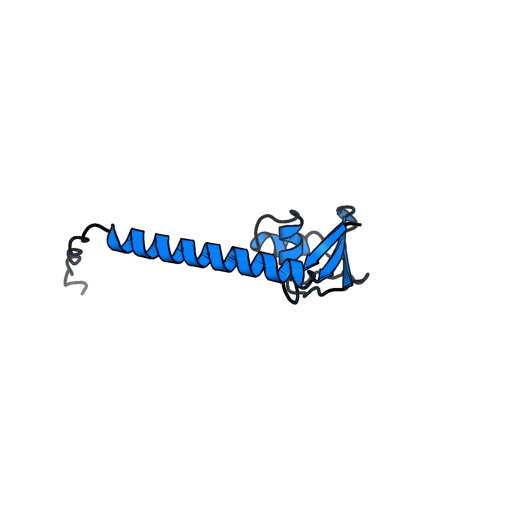ure (DSSP, 8-state):
-EEEEESSS-EEHHHHHHHTTS-SSHHHHHHHHHHTTT--EETTEE---TT-EE-TT-EEEEGGGTEEEEEEEPPHHHHHHHHHHHHHHHHHHHHHHHHHHHT---PPP-PPPP------

Organism: NCBI:txid1291764

Sequence (120 aa):
MQNFILFEEYITLGQALKELGLIATGGQAKMFLASNDGEIFHNHEPENRRGKKMHDGDLLELPTYDLSVRFVAATAQQLADRNEEKAEEDRVKAIVKKMNAENKPKKAPKKAAPRFPGRS

Radius of gyration: 23.62 Å; chains: 1; bounding box: 43×53×60 Å

pLDDT: mean 82.89, std 9.21, range [58.44, 94.5]